Protein AF-A0A3S1T579-F1 (afdb_monomer)

Structure (mmCIF, N/CA/C/O backbone):
data_AF-A0A3S1T579-F1
#
_entry.id   AF-A0A3S1T579-F1
#
loop_
_atom_site.group_PDB
_atom_site.id
_atom_site.type_symbol
_atom_site.label_atom_id
_atom_site.label_alt_id
_atom_site.label_comp_id
_atom_site.label_asym_id
_atom_site.label_entity_id
_atom_site.label_seq_id
_atom_site.pdbx_PDB_ins_code
_atom_site.Cartn_x
_atom_site.Cartn_y
_atom_site.Cartn_z
_atom_site.occupancy
_atom_site.B_iso_or_equiv
_atom_site.auth_seq_id
_atom_site.auth_comp_id
_atom_site.auth_asym_id
_atom_site.auth_atom_id
_atom_site.pdbx_PDB_model_num
ATOM 1 N N . HIS A 1 1 ? 4.137 -6.555 -7.175 1.00 77.94 1 HIS A N 1
ATOM 2 C CA . HIS A 1 1 ? 2.854 -7.129 -6.709 1.00 77.94 1 HIS A CA 1
ATOM 3 C C . HIS A 1 1 ? 2.954 -8.637 -6.753 1.00 77.94 1 HIS A C 1
ATOM 5 O O . HIS A 1 1 ? 3.794 -9.124 -7.490 1.00 77.94 1 HIS A O 1
ATOM 11 N N . ASP A 1 2 ? 2.164 -9.352 -5.970 1.00 77.56 2 ASP A N 1
ATOM 12 C CA . ASP A 1 2 ? 2.024 -10.817 -5.997 1.00 77.56 2 ASP A CA 1
ATOM 13 C C . ASP A 1 2 ? 0.858 -11.291 -6.882 1.00 77.56 2 ASP A C 1
ATOM 15 O O . ASP A 1 2 ? 0.666 -12.488 -7.049 1.00 77.56 2 ASP A O 1
ATOM 19 N N . GLY A 1 3 ? 0.152 -10.358 -7.531 1.00 81.50 3 GLY A N 1
ATOM 20 C CA . GLY A 1 3 ? -0.864 -10.659 -8.544 1.00 81.50 3 GLY A CA 1
ATOM 21 C C . GLY A 1 3 ? -2.299 -10.490 -8.071 1.00 81.50 3 GLY A C 1
ATOM 22 O O . GLY A 1 3 ? -3.210 -10.858 -8.805 1.00 81.50 3 GLY A O 1
ATOM 23 N N . SER A 1 4 ? -2.504 -9.918 -6.887 1.00 78.50 4 SER A N 1
ATOM 24 C CA . SER A 1 4 ? -3.820 -9.798 -6.265 1.00 78.50 4 SER A CA 1
ATOM 25 C C . SER A 1 4 ? -4.261 -8.360 -5.974 1.00 78.50 4 SER A C 1
ATOM 27 O O . SER A 1 4 ? -5.245 -8.126 -5.277 1.00 78.50 4 SER A O 1
ATOM 29 N N . TYR A 1 5 ? -3.573 -7.359 -6.533 1.00 83.88 5 TYR A N 1
ATOM 30 C CA . TYR A 1 5 ? -3.932 -5.957 -6.319 1.00 83.88 5 TYR A CA 1
ATOM 31 C C . TYR A 1 5 ? -4.887 -5.476 -7.416 1.00 83.88 5 TYR A C 1
ATOM 33 O O . TYR A 1 5 ? -4.472 -4.865 -8.407 1.00 83.88 5 TYR A O 1
ATOM 41 N N . LEU A 1 6 ? -6.171 -5.792 -7.234 1.00 84.69 6 LEU A N 1
ATOM 42 C CA . LEU A 1 6 ? -7.247 -5.556 -8.201 1.00 84.69 6 LEU A CA 1
ATOM 43 C C . LEU A 1 6 ? -7.245 -4.117 -8.754 1.00 84.69 6 LEU A C 1
ATOM 45 O O . LEU A 1 6 ? -7.148 -3.137 -8.014 1.00 84.69 6 LEU A O 1
ATOM 49 N N . GLY A 1 7 ? -7.320 -3.992 -10.078 1.00 87.81 7 GLY A N 1
ATOM 50 C CA . GLY A 1 7 ? -7.273 -2.735 -10.827 1.00 87.81 7 GLY A CA 1
ATOM 51 C C . GLY A 1 7 ? -5.864 -2.204 -11.126 1.00 87.81 7 GLY A C 1
ATOM 52 O O . GLY A 1 7 ? -5.689 -1.498 -12.122 1.00 87.81 7 GLY A O 1
ATOM 53 N N . PHE A 1 8 ? -4.841 -2.553 -10.335 1.00 91.00 8 PHE A N 1
ATOM 54 C CA . PHE A 1 8 ? -3.474 -2.055 -10.551 1.00 91.00 8 PHE A CA 1
ATOM 55 C C . PHE A 1 8 ? -2.533 -3.146 -11.055 1.00 91.00 8 PHE A C 1
ATOM 57 O O . PHE A 1 8 ? -1.818 -2.919 -12.027 1.00 91.00 8 PHE A O 1
ATOM 64 N N . ALA A 1 9 ? -2.521 -4.319 -10.426 1.00 92.38 9 ALA A N 1
ATOM 65 C CA . ALA A 1 9 ? -1.674 -5.430 -10.837 1.00 92.38 9 ALA A CA 1
ATOM 66 C C . ALA A 1 9 ? -2.278 -6.773 -10.435 1.00 92.38 9 ALA A C 1
ATOM 68 O O . ALA A 1 9 ? -2.195 -7.209 -9.283 1.00 92.38 9 ALA A O 1
ATOM 69 N N . GLU 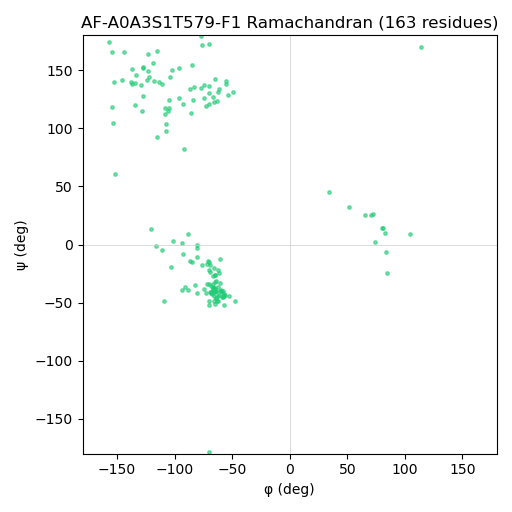A 1 10 ? -2.822 -7.438 -11.439 1.00 90.50 10 GLU A N 1
ATOM 70 C CA . GLU A 1 10 ? -3.493 -8.722 -11.334 1.00 90.50 10 GLU A CA 1
ATOM 71 C C . GLU A 1 10 ? -2.835 -9.729 -12.265 1.00 90.50 10 GLU A C 1
ATOM 73 O O . GLU A 1 10 ? -2.357 -9.363 -13.343 1.00 90.50 10 GLU A O 1
ATOM 78 N N . VAL A 1 11 ? -2.869 -10.996 -11.872 1.00 91.31 11 VAL A N 1
ATOM 79 C CA . VAL A 1 11 ? -2.555 -12.119 -12.755 1.00 91.31 11 VAL A CA 1
ATOM 80 C C . VAL A 1 11 ? -3.867 -12.799 -13.133 1.00 91.31 11 VAL A C 1
ATOM 82 O O . VAL A 1 11 ? -4.649 -13.155 -12.256 1.00 91.31 11 VAL A O 1
ATOM 85 N N . ASP A 1 12 ? -4.142 -12.929 -14.431 1.00 88.38 12 ASP A N 1
ATOM 86 C CA . ASP A 1 12 ? -5.313 -13.666 -14.915 1.00 88.38 12 ASP A CA 1
ATOM 87 C C . ASP A 1 12 ? -5.121 -15.194 -14.825 1.00 88.38 12 ASP A C 1
ATOM 89 O O . ASP A 1 12 ? -4.019 -15.691 -14.589 1.00 88.38 12 ASP A O 1
ATOM 93 N N . ASP A 1 13 ? -6.187 -15.958 -15.081 1.00 88.88 13 ASP A N 1
ATOM 94 C CA . ASP A 1 13 ? -6.176 -17.432 -15.028 1.00 88.88 13 ASP A CA 1
ATOM 95 C C . ASP A 1 13 ? -5.190 -18.090 -16.013 1.00 88.88 13 ASP A C 1
ATOM 97 O O . ASP A 1 13 ? -4.932 -19.292 -15.947 1.00 88.88 13 ASP A O 1
ATOM 101 N N . LYS A 1 14 ? -4.648 -17.319 -16.961 1.00 91.38 14 LYS A N 1
ATOM 102 C CA . LYS A 1 14 ? -3.662 -17.760 -17.952 1.00 91.38 14 LYS A CA 1
ATOM 103 C C . LYS A 1 14 ? -2.239 -17.326 -17.583 1.00 91.38 14 LYS A C 1
ATOM 105 O O . LYS A 1 14 ? -1.319 -17.576 -18.360 1.00 91.38 14 LYS A O 1
ATOM 110 N N . GLY A 1 15 ? -2.044 -16.691 -16.427 1.00 89.06 15 GLY A N 1
ATOM 111 C CA . GLY A 1 15 ? -0.750 -16.207 -15.955 1.00 89.06 15 GLY A CA 1
ATOM 112 C C . GLY A 1 15 ? -0.335 -14.846 -16.522 1.00 89.06 15 GLY A C 1
ATOM 113 O O . GLY A 1 15 ? 0.813 -14.440 -16.333 1.00 89.06 15 GLY A O 1
ATOM 114 N N . ASN A 1 16 ? -1.223 -14.126 -17.217 1.00 91.88 16 ASN A N 1
ATOM 115 C CA . ASN A 1 16 ? -0.895 -12.818 -17.778 1.00 91.88 16 ASN A CA 1
ATOM 116 C C . ASN A 1 16 ? -1.118 -11.709 -16.756 1.00 91.88 16 ASN A C 1
ATOM 118 O O . ASN A 1 16 ? -2.177 -11.602 -16.140 1.00 91.88 16 ASN A O 1
ATOM 122 N N . TRP A 1 17 ? -0.135 -10.819 -16.658 1.00 94.50 17 TRP A N 1
ATOM 123 C CA . TRP A 1 17 ? -0.240 -9.608 -15.858 1.00 94.50 17 TRP A CA 1
ATOM 124 C C . TRP A 1 17 ? -1.141 -8.565 -16.531 1.00 94.50 17 TRP A C 1
ATOM 126 O O . TRP A 1 17 ? -1.007 -8.301 -17.730 1.00 94.50 17 TRP A O 1
ATOM 136 N N . LYS A 1 18 ? -2.013 -7.911 -15.766 1.00 94.06 18 LYS A N 1
ATOM 137 C CA . LYS A 1 18 ? -2.872 -6.799 -16.215 1.00 94.06 18 LYS A CA 1
ATOM 138 C C . LYS A 1 18 ? -3.056 -5.754 -15.107 1.00 94.06 18 LYS A C 1
ATOM 140 O O . LYS A 1 18 ? -2.774 -6.035 -13.945 1.00 94.06 18 LYS A O 1
ATOM 145 N N . GLY A 1 19 ? -3.558 -4.575 -15.472 1.00 93.94 19 GLY A N 1
ATOM 146 C CA . GLY A 1 19 ? -3.872 -3.482 -14.547 1.00 93.94 19 GLY A CA 1
ATOM 147 C C . GLY A 1 19 ? -2.985 -2.252 -14.744 1.00 93.94 19 GLY A C 1
ATOM 148 O O . GLY A 1 19 ? -1.991 -2.297 -15.469 1.00 93.94 19 GLY A O 1
ATOM 149 N N . MET A 1 20 ? -3.352 -1.149 -14.089 1.00 94.38 20 MET A N 1
ATOM 150 C CA . MET A 1 20 ? -2.725 0.163 -14.291 1.00 94.38 20 MET A CA 1
ATOM 151 C C . MET A 1 20 ? -1.205 0.179 -14.043 1.00 94.38 20 MET A C 1
ATOM 153 O O . MET A 1 20 ? -0.467 0.765 -14.834 1.00 94.38 20 MET A O 1
ATOM 157 N N . ASP A 1 21 ? -0.721 -0.478 -12.984 1.00 95.25 21 ASP A N 1
ATOM 158 C CA . ASP A 1 21 ? 0.714 -0.546 -12.676 1.00 95.25 21 ASP A CA 1
ATOM 159 C C . ASP A 1 21 ? 1.458 -1.350 -13.755 1.00 95.25 21 ASP A C 1
ATOM 161 O O . ASP A 1 21 ? 2.556 -0.978 -14.170 1.00 95.25 21 ASP A O 1
ATOM 165 N N . ILE A 1 22 ? 0.845 -2.426 -14.259 1.00 96.12 22 ILE A N 1
ATOM 166 C CA . ILE A 1 22 ? 1.416 -3.258 -15.328 1.00 96.12 22 ILE A CA 1
ATOM 167 C C . ILE A 1 22 ? 1.460 -2.498 -16.655 1.00 96.12 22 ILE A C 1
ATOM 169 O O . ILE A 1 22 ? 2.456 -2.579 -17.378 1.00 96.12 22 ILE A O 1
ATOM 173 N N . ASP A 1 23 ? 0.421 -1.734 -16.974 1.00 96.25 23 ASP A N 1
ATOM 174 C CA . ASP A 1 23 ? 0.394 -0.916 -18.185 1.00 96.25 23 ASP A CA 1
ATOM 175 C C . ASP A 1 23 ? 1.424 0.216 -18.123 1.00 96.25 23 ASP A C 1
ATOM 177 O O . ASP A 1 23 ? 2.078 0.503 -19.129 1.00 96.25 23 ASP A O 1
ATOM 181 N N . LEU A 1 24 ? 1.676 0.782 -16.939 1.00 96.88 24 LEU A N 1
ATOM 182 C CA . LEU A 1 24 ? 2.768 1.734 -16.754 1.00 96.88 24 LEU A CA 1
ATOM 183 C C . LEU A 1 24 ? 4.144 1.063 -16.925 1.00 96.88 24 LEU A C 1
ATOM 185 O O . LEU A 1 24 ? 5.009 1.627 -17.597 1.00 96.88 24 LEU A O 1
ATOM 189 N N . CYS A 1 25 ? 4.344 -0.161 -16.420 1.00 96.50 25 CYS A N 1
ATOM 190 C CA . CYS A 1 25 ? 5.559 -0.944 -16.692 1.00 96.50 25 CYS A CA 1
ATOM 191 C C . CYS A 1 25 ? 5.774 -1.162 -18.200 1.00 96.50 25 CYS A C 1
ATOM 193 O O . CYS A 1 25 ? 6.886 -0.983 -18.703 1.00 96.50 25 CYS A O 1
ATOM 195 N N . ARG A 1 26 ? 4.715 -1.515 -18.942 1.00 97.31 26 ARG A N 1
ATOM 196 C CA . ARG A 1 26 ? 4.767 -1.690 -20.406 1.00 97.31 26 ARG A CA 1
ATOM 197 C C . ARG A 1 26 ? 5.081 -0.383 -21.128 1.00 97.31 26 ARG A C 1
ATOM 199 O O . ARG A 1 26 ? 5.856 -0.393 -22.086 1.00 97.31 26 ARG A O 1
ATOM 206 N N . ALA A 1 27 ? 4.513 0.732 -20.672 1.00 97.44 27 ALA A N 1
ATOM 207 C CA . ALA A 1 27 ? 4.789 2.054 -21.225 1.00 97.44 27 ALA A CA 1
ATOM 208 C C . ALA A 1 27 ? 6.268 2.433 -21.052 1.00 97.44 27 ALA A C 1
ATOM 210 O O . ALA A 1 27 ? 6.903 2.870 -22.012 1.00 97.44 27 ALA A O 1
ATOM 211 N N . VAL A 1 28 ? 6.846 2.185 -19.872 1.00 97.12 28 VAL A N 1
ATOM 212 C CA . VAL A 1 28 ? 8.277 2.415 -19.619 1.00 97.12 28 VAL A CA 1
ATOM 213 C C . VAL A 1 28 ? 9.150 1.503 -20.485 1.00 97.12 28 VAL A C 1
ATOM 215 O O . VAL A 1 28 ? 10.078 1.989 -21.130 1.00 97.12 28 VAL A O 1
ATOM 218 N N . ALA A 1 29 ? 8.833 0.208 -20.580 1.00 97.94 29 ALA A N 1
ATOM 219 C CA . ALA A 1 29 ? 9.566 -0.720 -21.444 1.00 97.94 29 ALA A CA 1
ATOM 220 C C . ALA A 1 29 ? 9.520 -0.292 -22.921 1.00 97.94 29 ALA A C 1
ATOM 222 O O . ALA A 1 29 ? 10.535 -0.332 -23.612 1.00 97.94 29 ALA A O 1
ATOM 223 N N . THR A 1 30 ? 8.372 0.196 -23.394 1.00 98.25 30 THR A N 1
ATOM 224 C CA . THR A 1 30 ? 8.237 0.744 -24.752 1.00 98.25 30 THR A CA 1
ATOM 225 C C . THR A 1 30 ? 9.108 1.986 -24.938 1.00 98.25 30 THR A C 1
ATOM 227 O O . THR A 1 30 ? 9.833 2.079 -25.924 1.00 98.25 30 THR A O 1
ATOM 230 N N . ALA A 1 31 ? 9.083 2.920 -23.984 1.00 97.88 31 ALA A N 1
ATOM 231 C CA . ALA A 1 31 ? 9.838 4.169 -24.069 1.00 97.88 31 ALA A CA 1
ATOM 232 C C . ALA A 1 31 ? 11.362 3.961 -24.022 1.00 97.88 31 ALA A C 1
ATOM 234 O O . ALA A 1 31 ? 12.095 4.666 -24.711 1.00 97.88 31 ALA A O 1
ATOM 235 N N . VAL A 1 32 ? 11.840 3.002 -23.222 1.00 97.44 32 VAL A N 1
ATOM 236 C CA . VAL A 1 32 ? 13.278 2.773 -22.991 1.00 97.44 32 VAL A CA 1
ATOM 237 C C . VAL A 1 32 ? 13.857 1.720 -23.940 1.00 97.44 32 VAL A C 1
ATOM 239 O O . VAL A 1 32 ? 14.977 1.873 -24.420 1.00 97.44 32 VAL A O 1
ATOM 242 N N . LEU A 1 33 ? 13.112 0.646 -24.222 1.00 97.12 33 LEU A N 1
ATOM 243 C CA . LEU A 1 33 ? 13.602 -0.530 -24.957 1.00 97.12 33 LEU A CA 1
A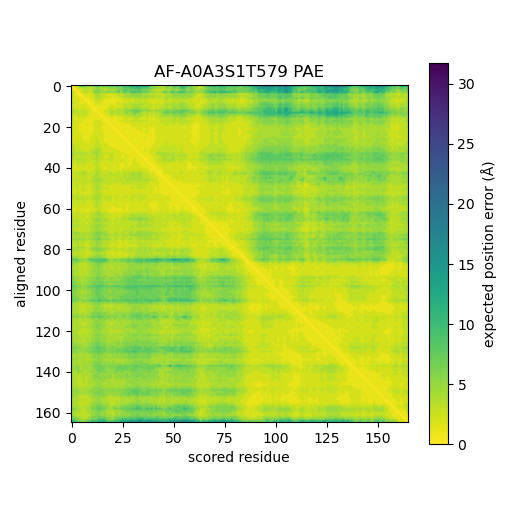TOM 244 C C . LEU A 1 33 ? 12.984 -0.687 -26.356 1.00 97.12 33 LEU A C 1
ATOM 246 O O . LEU A 1 33 ? 13.369 -1.609 -27.091 1.00 97.12 33 LEU A O 1
ATOM 250 N N . GLY A 1 34 ? 12.023 0.175 -26.708 1.00 98.06 34 GLY A N 1
ATOM 251 C CA . GLY A 1 34 ? 11.303 0.173 -27.984 1.00 98.06 34 GLY A CA 1
ATOM 252 C C . GLY A 1 34 ? 10.268 -0.944 -28.138 1.00 98.06 34 GLY A C 1
ATOM 253 O O . GLY A 1 34 ? 9.679 -1.069 -29.207 1.00 98.06 34 GLY A O 1
ATOM 254 N N . ASP A 1 35 ? 10.067 -1.778 -27.113 1.00 96.94 35 ASP A N 1
ATOM 255 C CA . ASP A 1 35 ? 9.217 -2.967 -27.194 1.00 96.94 35 ASP A CA 1
ATOM 256 C C . ASP A 1 35 ? 8.676 -3.362 -25.803 1.00 96.94 35 ASP A C 1
ATOM 258 O O . ASP A 1 35 ? 9.470 -3.708 -24.918 1.00 96.94 35 ASP A O 1
ATOM 262 N N . PRO A 1 36 ? 7.346 -3.353 -25.583 1.00 95.00 36 PRO A N 1
ATOM 263 C CA . PRO A 1 36 ? 6.754 -3.764 -24.311 1.00 95.00 36 PRO A CA 1
ATOM 264 C C . PRO A 1 36 ? 6.965 -5.252 -23.995 1.00 95.00 36 PRO A C 1
ATOM 266 O O . PRO A 1 36 ? 6.888 -5.627 -22.825 1.00 95.00 36 PRO A O 1
ATOM 269 N N . ALA A 1 37 ? 7.252 -6.104 -24.986 1.00 94.00 37 ALA A N 1
ATOM 270 C CA . ALA A 1 37 ? 7.507 -7.531 -24.775 1.00 94.00 37 ALA A CA 1
ATOM 271 C C . ALA A 1 37 ? 8.848 -7.807 -24.072 1.00 94.00 37 ALA A C 1
ATOM 273 O O . ALA A 1 37 ? 9.063 -8.908 -23.568 1.00 94.00 37 ALA A O 1
ATOM 274 N N . LYS A 1 38 ? 9.737 -6.809 -23.989 1.00 96.06 38 LYS A N 1
ATOM 275 C CA . LYS A 1 38 ? 10.997 -6.896 -23.231 1.00 96.06 38 LYS A CA 1
ATOM 276 C C . LYS A 1 38 ? 10.817 -6.664 -21.728 1.00 96.06 38 LYS A C 1
ATOM 278 O O . LYS A 1 38 ? 11.785 -6.758 -20.978 1.00 96.06 38 LYS A O 1
ATOM 283 N N . LEU A 1 39 ? 9.598 -6.361 -21.276 1.00 96.00 39 LEU A N 1
ATOM 284 C CA . LEU A 1 39 ? 9.271 -6.247 -19.860 1.00 96.00 39 LEU A CA 1
ATOM 285 C C . LEU A 1 39 ? 9.373 -7.611 -19.163 1.00 96.00 39 LEU A C 1
ATOM 287 O O . LEU A 1 39 ? 8.684 -8.561 -19.533 1.00 96.00 39 LEU A O 1
ATOM 291 N N . LYS A 1 40 ? 10.136 -7.670 -18.069 1.00 94.81 40 LYS A N 1
ATOM 292 C CA . LYS A 1 40 ? 10.090 -8.777 -17.109 1.00 94.81 40 LYS A CA 1
ATOM 293 C C . LYS A 1 40 ? 9.426 -8.306 -15.819 1.00 94.81 40 LYS A C 1
ATOM 295 O O . LYS A 1 40 ? 9.981 -7.487 -15.094 1.00 94.81 40 LYS A O 1
ATOM 300 N N . VAL A 1 41 ? 8.242 -8.836 -15.520 1.00 94.44 41 VAL A N 1
ATOM 301 C CA . VAL A 1 41 ? 7.551 -8.561 -14.252 1.00 94.44 41 VAL A CA 1
ATOM 302 C C . VAL A 1 41 ? 8.089 -9.503 -13.178 1.00 94.44 41 VAL A C 1
ATOM 304 O O . VAL A 1 41 ? 8.053 -10.721 -13.348 1.00 94.44 41 VAL A O 1
ATOM 307 N N . VAL A 1 42 ? 8.579 -8.942 -12.072 1.00 93.50 42 VAL A N 1
ATOM 308 C CA . VAL A 1 42 ? 9.066 -9.705 -10.915 1.00 93.50 42 VAL A CA 1
ATOM 309 C C . VAL A 1 42 ? 8.065 -9.556 -9.764 1.00 93.50 42 VAL A C 1
ATOM 311 O O . VAL A 1 42 ? 7.836 -8.434 -9.297 1.00 93.50 42 VAL A O 1
ATOM 314 N N . PRO A 1 43 ? 7.437 -10.651 -9.296 1.00 89.75 43 PRO A N 1
ATOM 315 C CA . PRO A 1 43 ? 6.557 -10.597 -8.140 1.00 89.75 43 PRO A CA 1
ATOM 316 C C . PRO A 1 43 ? 7.369 -10.351 -6.868 1.00 89.75 43 PRO A C 1
ATOM 318 O O . PRO A 1 43 ? 8.264 -11.122 -6.539 1.00 89.75 43 PRO A O 1
ATOM 321 N N . ILE A 1 44 ? 7.066 -9.262 -6.159 1.00 89.12 44 ILE A N 1
ATOM 322 C CA . ILE A 1 44 ? 7.778 -8.853 -4.941 1.00 89.12 44 ILE A CA 1
ATOM 323 C C . ILE A 1 44 ? 6.768 -8.393 -3.889 1.00 89.12 44 ILE A C 1
ATOM 325 O O . ILE A 1 44 ? 5.793 -7.684 -4.201 1.00 89.12 44 ILE A O 1
ATOM 329 N N . SER A 1 45 ? 7.027 -8.810 -2.648 1.00 85.88 45 SER A N 1
ATOM 330 C CA . SER A 1 45 ? 6.241 -8.483 -1.461 1.00 85.88 45 SER A CA 1
ATOM 331 C C . SER A 1 45 ? 6.382 -7.008 -1.063 1.00 85.88 45 SER A C 1
ATOM 333 O O . SER A 1 45 ? 7.169 -6.253 -1.644 1.00 85.88 45 SER A O 1
ATOM 335 N N . TRP A 1 46 ? 5.597 -6.548 -0.087 1.00 84.56 46 TRP A N 1
ATOM 336 C CA . TRP A 1 46 ? 5.750 -5.180 0.406 1.00 84.56 46 TRP A CA 1
ATOM 337 C C . TRP A 1 46 ? 7.106 -5.007 1.093 1.00 84.56 46 TRP A C 1
ATOM 339 O O . TRP A 1 46 ? 7.836 -4.082 0.738 1.00 84.56 46 TRP A O 1
ATOM 349 N N . ALA A 1 47 ? 7.491 -5.900 1.998 1.00 84.88 47 ALA A N 1
ATOM 350 C CA . ALA A 1 47 ? 8.752 -5.774 2.726 1.00 84.88 47 ALA A CA 1
ATOM 351 C C . ALA A 1 47 ? 9.991 -5.816 1.808 1.00 84.88 47 ALA A C 1
ATOM 353 O O . ALA A 1 47 ? 10.947 -5.077 2.032 1.00 84.88 47 ALA A O 1
ATOM 354 N N . GLN A 1 48 ? 9.957 -6.632 0.748 1.00 89.62 48 GLN A N 1
ATOM 355 C CA . GLN A 1 48 ? 11.127 -6.885 -0.105 1.00 89.62 48 GLN A CA 1
ATOM 356 C C . GLN A 1 48 ? 11.355 -5.855 -1.213 1.00 89.62 48 GLN A C 1
ATOM 358 O O . GLN A 1 48 ? 12.447 -5.792 -1.769 1.00 89.62 48 GLN A O 1
ATOM 363 N N . ARG A 1 49 ? 10.366 -5.010 -1.531 1.00 92.44 49 ARG A N 1
ATOM 364 C CA . ARG A 1 49 ? 10.463 -4.114 -2.694 1.00 92.44 49 ARG A CA 1
ATOM 365 C C . ARG A 1 49 ? 11.675 -3.179 -2.630 1.00 92.44 49 ARG A C 1
ATOM 367 O O . ARG A 1 49 ? 12.387 -3.065 -3.617 1.00 92.44 49 ARG A O 1
ATOM 374 N N . TRP A 1 50 ? 11.951 -2.564 -1.478 1.00 93.62 50 TRP A N 1
ATOM 375 C CA . TRP A 1 50 ? 13.077 -1.631 -1.353 1.00 93.62 50 TRP A CA 1
ATOM 376 C C . TRP A 1 50 ? 14.439 -2.326 -1.407 1.00 93.62 50 TRP A C 1
ATOM 378 O O . TRP A 1 50 ? 15.242 -1.904 -2.239 1.00 93.62 50 TRP A O 1
ATOM 388 N N . PRO A 1 51 ? 14.685 -3.410 -0.641 1.00 94.62 51 PRO A N 1
ATOM 389 C CA . PRO A 1 51 ? 15.903 -4.198 -0.804 1.00 94.62 51 PRO A CA 1
ATOM 390 C C . PRO A 1 51 ? 16.150 -4.654 -2.246 1.00 94.62 51 PRO A C 1
ATOM 392 O O . PRO A 1 51 ? 17.261 -4.487 -2.732 1.00 94.62 51 PRO A O 1
ATOM 395 N N . SER A 1 52 ? 15.126 -5.148 -2.954 1.00 95.69 52 SER A N 1
ATOM 396 C CA . SER A 1 52 ? 15.269 -5.612 -4.344 1.00 95.69 52 SER A CA 1
ATOM 397 C C . SER A 1 52 ? 15.630 -4.503 -5.335 1.00 95.69 52 SER A C 1
ATOM 399 O O . SER A 1 52 ? 16.317 -4.757 -6.319 1.00 95.69 52 SER A O 1
ATOM 401 N N . LEU A 1 53 ? 15.171 -3.269 -5.104 1.00 96.50 53 LEU A N 1
ATOM 402 C CA . LEU A 1 53 ? 15.587 -2.128 -5.925 1.00 96.50 53 LEU A CA 1
ATOM 403 C C . LEU A 1 53 ? 17.020 -1.698 -5.595 1.00 96.50 53 LEU A C 1
ATOM 405 O O . LEU A 1 53 ? 17.787 -1.366 -6.489 1.00 96.50 53 LEU A O 1
ATOM 409 N N . GLN A 1 54 ? 17.400 -1.733 -4.318 1.00 95.94 54 GLN A N 1
ATOM 410 C CA . GLN A 1 54 ? 18.750 -1.369 -3.881 1.00 95.94 54 GLN A CA 1
ATOM 411 C C . GLN A 1 54 ? 19.811 -2.393 -4.315 1.00 95.94 54 GLN A C 1
ATOM 413 O O . GLN A 1 54 ? 20.939 -2.004 -4.608 1.00 95.94 54 GLN A O 1
ATOM 418 N N . SER A 1 55 ? 19.467 -3.685 -4.367 1.00 96.44 55 SER A N 1
ATOM 419 C CA . SER A 1 55 ? 20.353 -4.753 -4.851 1.00 96.44 55 SER A CA 1
ATOM 420 C C . SER A 1 55 ? 20.487 -4.786 -6.376 1.00 96.44 55 SER A C 1
ATOM 422 O O . SER A 1 55 ? 21.431 -5.391 -6.883 1.00 96.44 55 SER A O 1
ATOM 424 N N . GLY A 1 56 ? 19.564 -4.147 -7.103 1.00 96.12 56 GLY A N 1
ATOM 425 C CA . GLY A 1 56 ? 19.473 -4.229 -8.560 1.00 96.12 56 GLY A CA 1
ATOM 426 C C . GLY A 1 56 ? 18.770 -5.491 -9.071 1.00 96.12 56 GLY A C 1
ATOM 427 O O . GLY A 1 56 ? 18.842 -5.779 -10.263 1.00 96.12 56 GLY A O 1
ATOM 428 N N . ASP A 1 57 ? 18.071 -6.239 -8.209 1.00 96.19 57 ASP A N 1
ATOM 429 C CA . ASP A 1 57 ? 17.224 -7.362 -8.644 1.00 96.19 57 ASP A CA 1
ATOM 430 C C . ASP A 1 57 ? 16.044 -6.884 -9.510 1.00 96.19 57 ASP A C 1
ATOM 432 O O . ASP A 1 57 ? 15.515 -7.639 -10.333 1.00 96.19 57 ASP A O 1
ATOM 436 N N . VAL A 1 58 ? 15.625 -5.626 -9.322 1.00 97.06 58 VAL A N 1
ATOM 437 C CA . VAL A 1 58 ? 14.690 -4.907 -10.193 1.00 97.06 58 VAL A CA 1
ATOM 438 C C . VAL A 1 58 ? 15.197 -3.508 -10.509 1.00 97.06 58 VAL A C 1
ATOM 440 O O . VAL A 1 58 ? 15.761 -2.836 -9.651 1.00 97.06 58 VAL A O 1
ATOM 443 N N . ASP A 1 59 ? 14.913 -3.040 -11.724 1.00 96.62 59 ASP A N 1
ATOM 444 C CA . ASP A 1 59 ? 15.330 -1.708 -12.172 1.00 96.62 59 ASP A CA 1
ATOM 445 C C . ASP A 1 59 ? 14.382 -0.598 -11.689 1.00 96.62 59 ASP A C 1
ATOM 447 O O . ASP A 1 59 ? 14.796 0.532 -11.436 1.00 96.62 59 ASP A O 1
ATOM 451 N N . ILE A 1 60 ? 13.078 -0.894 -11.604 1.00 95.69 60 ILE A N 1
ATOM 452 C CA . ILE A 1 60 ? 12.018 0.078 -11.303 1.00 95.69 60 ILE A CA 1
ATOM 453 C C . ILE A 1 60 ? 10.915 -0.598 -10.482 1.00 95.69 60 ILE A C 1
ATOM 455 O O . ILE A 1 60 ? 10.513 -1.728 -10.761 1.00 95.69 60 ILE A O 1
ATOM 459 N N . ILE A 1 61 ? 10.364 0.128 -9.504 1.00 95.81 61 ILE A N 1
ATOM 460 C CA . ILE A 1 61 ? 9.166 -0.282 -8.761 1.00 95.81 61 ILE A CA 1
ATOM 461 C C . ILE A 1 61 ? 7.963 0.543 -9.212 1.00 95.81 61 ILE A C 1
ATOM 463 O O . ILE A 1 61 ? 7.863 1.731 -8.913 1.00 95.81 61 ILE A O 1
ATOM 467 N N . ILE A 1 62 ? 6.984 -0.124 -9.821 1.00 95.06 62 ILE A N 1
ATOM 468 C CA . ILE A 1 62 ? 5.626 0.398 -10.004 1.00 95.06 62 ILE A CA 1
ATOM 469 C C . ILE A 1 62 ? 4.691 -0.512 -9.200 1.00 95.06 62 ILE A C 1
ATOM 471 O O . ILE A 1 62 ? 4.318 -1.599 -9.639 1.00 95.06 62 ILE A O 1
ATOM 475 N N . LYS A 1 63 ? 4.437 -0.121 -7.942 1.00 91.88 63 LYS A N 1
ATOM 476 C CA . LYS A 1 63 ? 3.708 -0.945 -6.960 1.00 91.88 63 LYS A CA 1
ATOM 477 C C . LYS A 1 63 ? 2.968 -0.099 -5.916 1.00 91.88 63 LYS A C 1
ATOM 479 O O . LYS A 1 63 ? 3.343 -0.154 -4.745 1.00 91.88 63 LYS A O 1
ATOM 484 N N . ALA A 1 64 ? 2.018 0.747 -6.326 1.00 88.38 64 ALA A N 1
ATOM 485 C CA . ALA A 1 64 ? 1.217 1.641 -5.461 1.00 88.38 64 ALA A CA 1
ATOM 486 C C . ALA A 1 64 ? 1.970 2.203 -4.226 1.00 88.38 64 ALA A C 1
ATOM 488 O O . ALA A 1 64 ? 1.505 2.150 -3.086 1.00 88.38 64 ALA A O 1
ATOM 489 N N . SER A 1 65 ? 3.205 2.669 -4.430 1.00 89.81 65 SER A N 1
ATOM 490 C CA . SER A 1 65 ? 4.132 2.967 -3.339 1.00 89.81 65 SER A CA 1
ATOM 491 C C . SER A 1 65 ? 4.254 4.469 -3.127 1.00 89.81 65 SER A C 1
ATOM 493 O O . SER A 1 65 ? 4.723 5.183 -4.005 1.00 89.81 65 SER A O 1
ATOM 495 N N . GLY A 1 66 ? 3.858 4.949 -1.946 1.00 89.69 66 GLY A N 1
ATOM 496 C CA . GLY A 1 66 ? 3.926 6.379 -1.627 1.00 89.69 66 GLY A CA 1
ATOM 497 C C . GLY A 1 66 ? 5.358 6.930 -1.631 1.00 89.69 66 GLY A C 1
ATOM 498 O O . GLY A 1 66 ? 6.236 6.366 -0.975 1.00 89.69 66 GLY A O 1
ATOM 499 N N . GLY A 1 67 ? 5.581 8.052 -2.312 1.00 91.88 67 GLY A N 1
ATOM 500 C CA . GLY A 1 67 ? 6.797 8.847 -2.145 1.00 91.88 67 GLY A CA 1
ATOM 501 C C . GLY A 1 67 ? 6.753 9.576 -0.804 1.00 91.88 67 GLY A C 1
ATOM 502 O O . GLY A 1 67 ? 5.831 10.349 -0.550 1.00 91.88 67 GLY A O 1
ATOM 503 N N . THR A 1 68 ? 7.711 9.298 0.078 1.00 91.19 68 THR A N 1
ATOM 504 C CA . THR A 1 68 ? 7.854 9.987 1.370 1.00 91.19 68 THR A CA 1
ATOM 505 C C . THR A 1 68 ? 9.270 10.516 1.503 1.00 91.19 68 THR A C 1
ATOM 507 O O . THR A 1 68 ? 10.197 9.911 0.969 1.00 91.19 68 THR A O 1
ATOM 510 N N . LEU A 1 69 ? 9.444 11.600 2.267 1.00 93.94 69 LEU A N 1
ATOM 511 C CA . LEU A 1 69 ? 10.768 12.178 2.501 1.00 93.94 69 LEU A CA 1
ATOM 512 C C . LEU A 1 69 ? 11.736 11.144 3.086 1.00 93.94 69 LEU A C 1
ATOM 514 O O . LEU A 1 69 ? 12.837 11.010 2.586 1.00 93.94 69 LEU A O 1
ATOM 518 N N . SER A 1 70 ? 11.298 10.341 4.060 1.00 92.56 70 SER A N 1
ATOM 519 C CA . SER A 1 70 ? 12.132 9.279 4.639 1.00 92.56 70 SER A CA 1
ATOM 520 C C . SER A 1 70 ? 12.588 8.239 3.611 1.00 92.56 70 SER A C 1
ATOM 522 O O . SER A 1 70 ? 13.736 7.811 3.634 1.00 92.56 70 SER A O 1
ATOM 524 N N . ARG A 1 71 ? 11.733 7.849 2.656 1.00 94.12 71 ARG A N 1
ATOM 525 C CA . ARG A 1 71 ? 12.125 6.914 1.588 1.00 94.12 71 ARG A CA 1
ATOM 526 C C . ARG A 1 71 ? 13.134 7.544 0.626 1.00 94.12 71 ARG A C 1
ATOM 528 O O . ARG A 1 71 ? 14.020 6.843 0.156 1.00 94.12 71 ARG A O 1
ATOM 535 N N . ASP A 1 72 ? 13.000 8.836 0.351 1.00 94.88 72 ASP A N 1
ATOM 536 C CA . ASP A 1 72 ? 13.922 9.583 -0.508 1.00 94.88 72 ASP A CA 1
ATOM 537 C C . ASP A 1 72 ? 15.291 9.764 0.172 1.00 94.88 72 ASP A C 1
ATOM 539 O O . ASP A 1 72 ? 16.327 9.357 -0.347 1.00 94.88 72 ASP A O 1
ATOM 543 N N . THR A 1 73 ? 15.298 10.265 1.409 1.00 95.00 73 THR A N 1
ATOM 544 C CA . THR A 1 73 ? 16.529 10.678 2.095 1.00 95.00 73 THR A CA 1
ATOM 545 C C . THR A 1 73 ? 17.219 9.569 2.878 1.00 95.00 73 THR A C 1
ATOM 547 O O . THR A 1 73 ? 18.443 9.528 2.910 1.00 95.00 73 THR A O 1
ATOM 550 N N . GLU A 1 74 ? 16.472 8.692 3.552 1.00 94.88 74 GLU A N 1
ATOM 551 C CA . GLU A 1 74 ? 17.059 7.672 4.438 1.00 94.88 74 GLU A CA 1
ATOM 552 C C . GLU A 1 74 ? 17.342 6.370 3.688 1.00 94.88 74 GLU A C 1
ATOM 554 O O . GLU A 1 74 ? 18.349 5.717 3.947 1.00 94.88 74 GLU A O 1
ATOM 559 N N . LEU A 1 75 ? 16.470 5.996 2.743 1.00 93.44 75 LEU A N 1
ATOM 560 C CA . LEU A 1 75 ? 16.661 4.800 1.912 1.00 93.44 75 LEU A CA 1
ATOM 561 C C . LEU A 1 75 ? 17.391 5.096 0.591 1.00 93.44 75 LEU A C 1
ATOM 563 O O . LEU A 1 75 ? 17.732 4.156 -0.129 1.00 93.44 75 LEU A O 1
ATOM 567 N N . GLY A 1 76 ? 17.623 6.374 0.268 1.00 93.50 76 GLY A N 1
ATOM 568 C CA . GLY A 1 76 ? 18.299 6.799 -0.961 1.00 93.50 76 GLY A CA 1
ATOM 569 C C . GLY A 1 76 ? 17.519 6.472 -2.237 1.00 93.50 76 GLY A C 1
ATOM 570 O O . GLY A 1 76 ? 18.124 6.270 -3.289 1.00 93.50 76 GLY A O 1
ATOM 571 N N . LEU A 1 77 ? 16.192 6.350 -2.151 1.00 95.69 77 LEU A N 1
ATOM 572 C CA . LEU A 1 77 ? 15.340 6.036 -3.298 1.00 95.69 77 LEU A CA 1
ATOM 573 C C . LEU A 1 77 ? 14.988 7.310 -4.063 1.00 95.69 77 LEU A C 1
ATOM 575 O O . LEU A 1 77 ? 14.928 8.386 -3.489 1.00 95.69 77 LEU A O 1
ATOM 579 N N . GLN A 1 78 ? 14.689 7.192 -5.352 1.00 95.31 78 GLN A N 1
ATOM 580 C CA . GLN A 1 78 ? 14.165 8.301 -6.150 1.00 95.31 78 GLN A CA 1
ATOM 581 C C . GLN A 1 78 ? 12.770 7.953 -6.661 1.00 95.31 78 GLN A C 1
ATOM 583 O O . GLN A 1 78 ? 12.500 6.812 -7.040 1.00 95.31 78 GLN A O 1
ATOM 588 N N . PHE A 1 79 ? 11.876 8.939 -6.661 1.00 94.88 79 PHE A N 1
ATOM 589 C CA . PHE A 1 79 ? 10.489 8.775 -7.089 1.00 94.88 79 PHE A CA 1
ATOM 590 C C . PHE A 1 79 ? 10.222 9.582 -8.359 1.00 94.88 79 PHE A C 1
ATOM 592 O O . PHE A 1 79 ? 10.676 10.716 -8.502 1.00 94.88 79 PHE A O 1
ATOM 599 N N . SER A 1 80 ? 9.454 9.001 -9.281 1.00 93.31 80 SER A N 1
ATOM 600 C CA . SER A 1 80 ? 8.907 9.733 -10.423 1.00 93.31 80 SER A CA 1
ATOM 601 C C . SER A 1 80 ? 7.823 10.719 -9.979 1.00 93.31 80 SER A C 1
ATOM 603 O O . SER A 1 80 ? 7.433 10.777 -8.811 1.00 93.31 80 SER A O 1
ATOM 605 N N . MET A 1 81 ? 7.234 11.429 -10.945 1.00 92.50 81 MET A N 1
ATOM 606 C CA . MET A 1 81 ? 5.928 12.048 -10.720 1.00 92.50 81 MET A CA 1
ATOM 607 C C . MET A 1 81 ? 4.907 10.990 -10.283 1.00 92.50 81 MET A C 1
ATOM 609 O O . MET A 1 81 ? 4.897 9.869 -10.801 1.00 92.50 81 MET A O 1
ATOM 613 N N . SER A 1 82 ? 4.044 11.360 -9.338 1.00 92.00 82 SER A N 1
ATOM 614 C CA . SER A 1 82 ? 2.963 10.499 -8.863 1.00 92.00 82 SER A CA 1
ATOM 615 C C . SER A 1 82 ? 1.978 10.203 -9.993 1.00 92.00 82 SER A C 1
ATOM 617 O O . SER A 1 82 ? 1.391 11.125 -10.555 1.00 92.00 82 SER A O 1
ATOM 619 N N . TYR A 1 83 ? 1.747 8.922 -10.286 1.00 91.62 83 TYR A N 1
ATOM 620 C CA . TYR A 1 83 ? 0.713 8.491 -11.238 1.00 91.62 83 TYR A CA 1
ATOM 621 C C . TYR A 1 83 ? -0.666 8.322 -10.583 1.00 91.62 83 TYR A C 1
ATOM 623 O O . TYR A 1 83 ? -1.674 8.212 -11.273 1.00 91.62 83 TYR A O 1
ATOM 631 N N . TYR A 1 84 ? -0.723 8.294 -9.248 1.00 89.62 84 TYR A N 1
ATOM 632 C CA . TYR A 1 84 ? -1.963 8.157 -8.496 1.00 89.62 84 TYR A CA 1
ATOM 633 C C . TYR A 1 84 ? -1.847 8.813 -7.116 1.00 89.62 84 TYR A C 1
ATOM 635 O O . TYR A 1 84 ? -0.829 8.676 -6.434 1.00 89.62 84 TYR A O 1
ATOM 643 N N . LEU A 1 85 ? -2.908 9.499 -6.685 1.00 88.19 85 LEU A N 1
ATOM 644 C CA . LEU A 1 85 ? -3.023 10.071 -5.343 1.00 88.19 85 LEU A CA 1
ATOM 645 C C . LEU A 1 85 ? -4.031 9.266 -4.525 1.00 88.19 85 LEU A C 1
ATOM 647 O O . LEU A 1 85 ? -5.241 9.468 -4.614 1.00 88.19 85 LEU A O 1
ATOM 651 N N . GLY A 1 86 ? -3.507 8.344 -3.721 1.00 82.88 86 GLY A N 1
ATOM 652 C CA . GLY A 1 86 ? -4.287 7.535 -2.794 1.00 82.88 86 GLY A CA 1
ATOM 653 C C . GLY A 1 86 ? -4.300 8.117 -1.391 1.00 82.88 86 GLY A C 1
ATOM 654 O O . GLY A 1 86 ? -3.359 8.780 -0.958 1.00 82.88 86 GLY A O 1
ATOM 655 N N . THR A 1 87 ? -5.372 7.834 -0.657 1.00 86.94 87 THR A N 1
ATOM 656 C CA . THR A 1 87 ? -5.452 8.128 0.776 1.00 86.94 87 THR A CA 1
ATOM 657 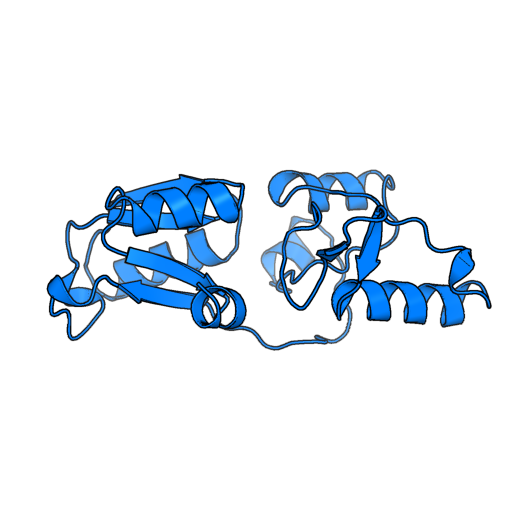C C . THR A 1 87 ? -5.730 6.849 1.543 1.00 86.94 87 THR A C 1
ATOM 659 O O . THR A 1 87 ? -6.478 5.984 1.079 1.00 86.94 87 THR A O 1
ATOM 662 N N . THR A 1 88 ? -5.138 6.747 2.728 1.00 92.31 88 THR A N 1
ATOM 663 C CA . THR A 1 88 ? -5.491 5.709 3.693 1.00 92.31 88 THR A CA 1
ATOM 664 C C . THR A 1 88 ? -6.874 6.003 4.244 1.00 92.31 88 THR A C 1
ATOM 666 O O . THR A 1 88 ? -7.187 7.133 4.634 1.00 92.31 88 THR A O 1
ATOM 669 N N . LYS A 1 89 ? -7.713 4.980 4.230 1.00 94.19 89 LYS A N 1
ATOM 670 C CA . LYS A 1 89 ? -9.081 4.979 4.727 1.00 94.19 89 LYS A CA 1
ATOM 671 C C . LYS A 1 89 ? -9.213 3.882 5.776 1.00 94.19 89 LYS A C 1
ATOM 673 O O . LYS A 1 89 ? -8.354 3.010 5.881 1.00 94.19 89 LYS A O 1
ATOM 678 N N . VAL A 1 90 ? -10.282 3.961 6.558 1.00 96.06 90 VAL A N 1
ATOM 679 C CA . VAL A 1 90 ? -10.645 2.946 7.546 1.00 96.06 90 VAL A CA 1
ATOM 680 C C . VAL A 1 90 ? -12.093 2.554 7.291 1.00 96.06 90 VAL A C 1
ATOM 682 O O . VAL A 1 90 ? -12.954 3.429 7.200 1.00 96.06 90 VAL A O 1
ATOM 685 N N . MET A 1 91 ? -12.335 1.257 7.159 1.00 95.81 91 MET A N 1
ATOM 686 C CA . MET A 1 91 ? -13.657 0.640 7.120 1.00 95.81 91 MET A CA 1
ATOM 687 C C . MET A 1 91 ? -13.956 0.010 8.485 1.00 95.81 91 MET A C 1
ATOM 689 O O . MET A 1 91 ? -13.037 -0.391 9.199 1.00 95.81 91 MET A O 1
ATOM 693 N N . ALA A 1 92 ? -15.233 -0.043 8.854 1.00 97.06 92 ALA A N 1
ATOM 694 C CA . ALA A 1 92 ? -15.711 -0.626 10.100 1.00 97.06 92 ALA A CA 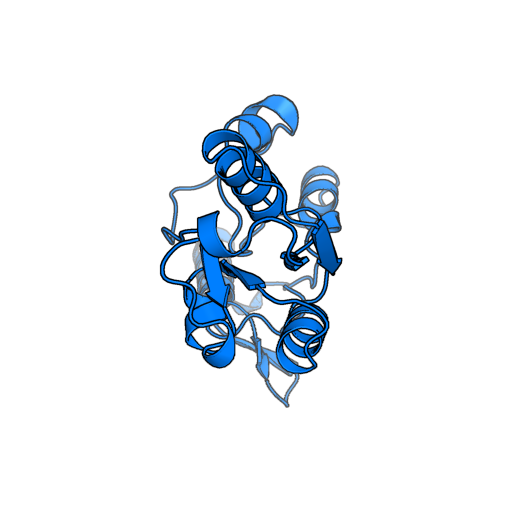1
ATOM 695 C C . ALA A 1 92 ? -16.965 -1.458 9.844 1.00 97.06 92 ALA A C 1
ATOM 697 O O . ALA A 1 92 ? -17.753 -1.137 8.950 1.00 97.06 92 ALA A O 1
ATOM 698 N N . HIS A 1 93 ? -17.164 -2.487 10.666 1.00 96.31 93 HIS A N 1
ATOM 699 C CA . HIS A 1 93 ? -18.404 -3.260 10.669 1.00 96.31 93 HIS A CA 1
ATOM 700 C C . HIS A 1 93 ? -19.598 -2.365 11.025 1.00 96.31 93 HIS A C 1
ATOM 702 O O . HIS A 1 93 ? -19.533 -1.559 11.959 1.00 96.31 93 HIS A O 1
ATOM 708 N N . LYS A 1 94 ? -20.697 -2.473 10.271 1.00 95.88 94 LYS A N 1
ATOM 709 C CA . LYS A 1 94 ? -21.847 -1.556 10.390 1.00 95.88 94 LYS A CA 1
ATOM 710 C C . LYS A 1 94 ? -22.527 -1.672 11.756 1.00 95.88 94 LYS A C 1
ATOM 712 O O . LYS A 1 94 ? -22.965 -0.673 12.322 1.00 95.88 94 LYS A O 1
ATOM 717 N N . GLU A 1 95 ? -22.600 -2.884 12.285 1.00 96.25 95 GLU A N 1
ATOM 718 C CA . GLU A 1 95 ? -23.180 -3.248 13.576 1.00 96.25 95 GLU A CA 1
ATOM 719 C C . GLU A 1 95 ? -22.477 -2.598 14.774 1.00 96.25 95 GLU A C 1
ATOM 721 O O . GLU A 1 95 ? -23.109 -2.412 15.815 1.00 96.25 95 GLU A O 1
ATOM 726 N N . LEU A 1 96 ? -21.218 -2.168 14.620 1.00 96.81 96 LEU A N 1
ATOM 727 C CA . LEU A 1 96 ? -20.500 -1.414 15.651 1.00 96.81 96 LEU A CA 1
ATOM 728 C C . LEU A 1 96 ? -21.049 0.012 15.823 1.00 96.81 96 LEU A C 1
ATOM 730 O O . LEU A 1 96 ? -20.759 0.660 16.824 1.00 96.81 96 LEU A O 1
ATOM 734 N N . ASN A 1 97 ? -21.859 0.506 14.873 1.00 96.50 97 ASN A N 1
ATOM 735 C CA . ASN A 1 97 ? -22.531 1.811 14.924 1.00 96.50 97 ASN A CA 1
ATOM 736 C C . ASN A 1 97 ? -21.593 2.999 15.225 1.00 96.50 97 ASN A C 1
ATOM 738 O O . ASN A 1 97 ? -21.995 3.991 15.842 1.00 96.50 97 ASN A O 1
ATOM 742 N N . LEU A 1 98 ? -20.342 2.910 14.767 1.00 97.00 98 LEU A N 1
ATOM 743 C CA . LEU A 1 98 ? -19.333 3.948 14.954 1.00 97.00 98 LEU A CA 1
ATOM 744 C C . LEU A 1 98 ? -19.668 5.178 14.105 1.00 97.00 98 LEU A C 1
ATOM 746 O O . LEU A 1 98 ? -20.016 5.064 12.928 1.00 97.00 98 LEU A O 1
ATOM 750 N N . LYS A 1 99 ? -19.525 6.372 14.679 1.00 94.44 99 LYS A N 1
ATOM 751 C CA . LYS A 1 99 ? -19.697 7.653 13.969 1.00 94.44 99 LYS A CA 1
ATOM 752 C C . LYS A 1 99 ? -18.358 8.301 13.640 1.00 94.44 99 LYS A C 1
ATOM 754 O O . LYS A 1 99 ? -18.281 9.183 12.786 1.00 94.44 99 LYS A O 1
ATOM 759 N N . SER A 1 100 ? -17.306 7.884 14.331 1.00 94.69 100 SER A N 1
ATOM 760 C CA . SER A 1 100 ? -15.944 8.352 14.147 1.00 94.69 100 SER A CA 1
ATOM 761 C C . SER A 1 100 ? -14.940 7.291 14.589 1.00 94.69 100 SER A C 1
ATOM 763 O O . SER A 1 100 ? -15.270 6.373 15.335 1.00 94.69 100 SER A O 1
ATOM 765 N N . LEU A 1 101 ? -13.674 7.462 14.200 1.00 94.00 101 LEU A N 1
ATOM 766 C CA . LEU A 1 101 ? -12.603 6.572 14.651 1.00 94.00 101 LEU A CA 1
ATOM 767 C C . LEU A 1 101 ? -12.417 6.596 16.181 1.00 94.00 101 LEU A C 1
ATOM 769 O O . LEU A 1 101 ? -11.951 5.616 16.748 1.00 94.00 101 LEU A O 1
ATOM 773 N N . LYS A 1 102 ? -12.807 7.688 16.861 1.00 96.19 102 LYS A N 1
ATOM 774 C CA . LYS A 1 102 ? -12.738 7.786 18.330 1.00 96.19 102 LYS A CA 1
ATOM 775 C C . LYS A 1 102 ? -13.646 6.785 19.035 1.00 96.19 102 LYS A C 1
ATOM 777 O O . LYS A 1 102 ? -13.290 6.323 20.113 1.00 96.19 102 LYS A O 1
ATOM 782 N N . ASP A 1 103 ? -14.773 6.443 18.419 1.00 97.25 103 ASP A N 1
ATOM 783 C CA . ASP A 1 103 ? -15.745 5.513 18.997 1.00 97.25 103 ASP A CA 1
ATOM 784 C C . ASP A 1 103 ? -15.196 4.077 19.049 1.00 97.25 103 ASP A C 1
ATOM 786 O O . ASP A 1 103 ? -15.699 3.255 19.803 1.00 97.25 103 ASP A O 1
ATOM 790 N N . ALA A 1 104 ? -14.136 3.783 18.286 1.00 96.94 104 ALA A N 1
ATOM 791 C CA . ALA A 1 104 ? -13.471 2.484 18.258 1.00 96.94 104 ALA A CA 1
ATOM 792 C C . ALA A 1 104 ? -12.353 2.331 19.304 1.00 96.94 104 ALA A C 1
ATOM 794 O O . ALA A 1 104 ? -11.576 1.383 19.223 1.00 96.94 104 ALA A O 1
ATOM 795 N N . ALA A 1 105 ? -12.197 3.273 20.241 1.00 97.38 105 ALA A N 1
ATOM 796 C CA . ALA A 1 105 ? -11.116 3.230 21.224 1.00 97.38 105 ALA A CA 1
ATOM 797 C C . ALA A 1 105 ? -11.080 1.887 21.982 1.00 97.38 105 ALA A C 1
ATOM 799 O O . ALA A 1 105 ? -12.085 1.442 22.529 1.00 97.38 105 ALA A O 1
ATOM 800 N N . GLY A 1 106 ? -9.904 1.261 22.028 1.00 96.12 106 GLY A N 1
ATOM 801 C CA . GLY A 1 106 ? -9.689 -0.065 22.615 1.00 96.12 106 GLY A CA 1
ATOM 802 C C . GLY A 1 106 ? -10.002 -1.239 21.680 1.00 96.12 106 GLY A C 1
ATOM 803 O O . GLY A 1 106 ? -9.711 -2.374 22.044 1.00 96.12 106 GLY A O 1
ATOM 804 N N . GLY A 1 107 ? -10.559 -0.980 20.495 1.00 97.44 107 GLY A N 1
ATOM 805 C CA . GLY A 1 107 ? -10.829 -1.987 19.474 1.00 97.44 107 GLY A CA 1
ATOM 806 C C . GLY A 1 107 ? -9.589 -2.418 18.693 1.00 97.44 107 GLY A C 1
ATOM 807 O O . GLY A 1 107 ? -8.475 -1.919 18.884 1.00 97.44 107 GLY A O 1
ATOM 808 N N . THR A 1 108 ? -9.804 -3.346 17.772 1.00 98.31 108 THR A N 1
ATOM 809 C CA . THR A 1 108 ? -8.781 -3.968 16.927 1.00 98.31 108 THR A CA 1
ATOM 810 C C . THR A 1 108 ? -8.807 -3.410 15.506 1.00 98.31 108 THR A C 1
ATOM 812 O O . THR A 1 108 ? -9.868 -3.109 14.956 1.00 98.31 108 THR A O 1
ATOM 815 N N . ILE A 1 109 ? -7.638 -3.267 14.879 1.00 98.38 109 ILE A N 1
ATOM 816 C CA . ILE A 1 109 ? -7.533 -2.766 13.504 1.00 98.38 109 ILE A CA 1
ATOM 817 C C . ILE A 1 109 ? -6.580 -3.606 12.659 1.00 98.38 109 ILE A C 1
ATOM 819 O O . ILE A 1 109 ? -5.392 -3.720 12.950 1.00 98.38 109 ILE A O 1
ATOM 823 N N . CYS A 1 110 ? -7.109 -4.173 11.581 1.00 98.19 110 CYS A N 1
ATOM 824 C CA . CYS A 1 110 ? -6.341 -4.871 10.561 1.00 98.19 110 CYS A CA 1
ATOM 825 C C . CYS A 1 110 ? -5.599 -3.842 9.693 1.00 98.19 110 CYS A C 1
ATOM 827 O O . CYS A 1 110 ? -6.221 -2.920 9.154 1.00 98.19 110 CYS A O 1
ATOM 829 N N . ILE A 1 111 ? -4.276 -3.982 9.563 1.00 96.31 111 ILE A N 1
ATOM 830 C CA . ILE A 1 111 ? -3.418 -3.082 8.777 1.00 96.31 111 ILE A CA 1
ATOM 831 C C . ILE A 1 111 ? -2.387 -3.901 7.978 1.00 96.31 111 ILE A C 1
ATOM 833 O O . ILE A 1 111 ? -1.802 -4.837 8.530 1.00 96.31 111 ILE A O 1
ATOM 837 N N . PRO A 1 112 ? -2.094 -3.545 6.712 1.00 91.19 112 PRO A N 1
ATOM 838 C CA . PRO A 1 112 ? -1.014 -4.179 5.965 1.00 91.19 112 PRO A CA 1
ATOM 839 C C . PRO A 1 112 ? 0.358 -3.862 6.581 1.00 91.19 112 PRO A C 1
ATOM 841 O O . PRO A 1 112 ? 0.744 -2.692 6.703 1.00 91.19 112 PRO A O 1
ATOM 844 N N . ALA A 1 113 ? 1.105 -4.905 6.940 1.00 90.56 113 ALA A N 1
ATOM 845 C CA . ALA A 1 113 ? 2.397 -4.797 7.620 1.00 90.56 113 ALA A CA 1
ATOM 846 C C . ALA A 1 113 ? 3.479 -4.119 6.753 1.00 90.56 113 ALA A C 1
ATOM 848 O O . ALA A 1 113 ? 3.559 -4.351 5.543 1.00 90.56 113 ALA A O 1
ATOM 849 N N . GLY A 1 114 ? 4.348 -3.301 7.361 1.00 85.06 114 GLY A N 1
ATOM 850 C CA . GLY A 1 114 ? 5.501 -2.712 6.658 1.00 85.06 114 GLY A CA 1
ATOM 851 C C . GLY A 1 114 ? 5.113 -1.644 5.626 1.00 85.06 114 GLY A C 1
ATOM 852 O O . GLY A 1 114 ? 5.820 -1.400 4.636 1.00 85.06 114 GLY A O 1
ATOM 853 N N . THR A 1 115 ? 3.962 -1.007 5.831 1.00 88.69 115 THR A N 1
ATOM 854 C CA . THR A 1 115 ? 3.419 0.013 4.935 1.00 88.69 115 THR A CA 1
ATOM 855 C C . THR A 1 115 ? 3.350 1.382 5.605 1.00 88.69 115 THR A C 1
ATOM 857 O O . THR A 1 115 ? 3.473 1.534 6.816 1.00 88.69 115 THR A O 1
ATOM 860 N N . SER A 1 116 ? 3.138 2.423 4.799 1.00 90.50 116 SER A N 1
ATOM 861 C CA . SER A 1 116 ? 2.887 3.770 5.328 1.00 90.50 116 SER A CA 1
ATOM 862 C C . SER A 1 116 ? 1.581 3.848 6.125 1.00 90.50 116 SER A C 1
ATOM 864 O O . SER A 1 116 ? 1.467 4.696 7.003 1.00 90.50 116 SER A O 1
ATOM 866 N N . GLN A 1 117 ? 0.613 2.973 5.835 1.00 92.62 117 GLN A N 1
ATOM 867 C CA . GLN A 1 117 ? -0.687 2.917 6.501 1.00 92.62 117 GLN A CA 1
ATOM 868 C C . GLN A 1 117 ? -0.519 2.651 8.000 1.00 92.62 117 GLN A C 1
ATOM 870 O O . GLN A 1 117 ? -1.177 3.301 8.804 1.00 92.62 117 GLN A O 1
ATOM 875 N N . GLU A 1 118 ? 0.408 1.769 8.374 1.00 92.81 118 GLU A N 1
ATOM 876 C CA . GLU A 1 118 ? 0.739 1.454 9.768 1.00 92.81 118 GLU A CA 1
ATOM 877 C C . GLU A 1 118 ? 1.154 2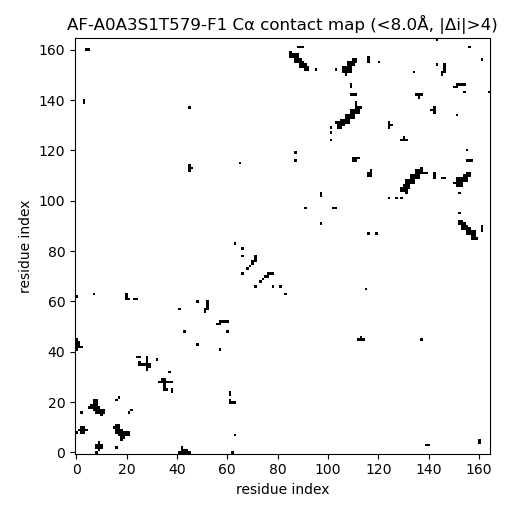.704 10.552 1.00 92.81 118 GLU A C 1
ATOM 879 O O . GLU A 1 118 ? 0.542 3.045 11.567 1.00 92.81 118 GLU A O 1
ATOM 884 N N . GLN A 1 119 ? 2.118 3.461 10.023 1.00 92.38 119 GLN A N 1
ATOM 885 C CA . GLN A 1 119 ? 2.570 4.709 10.643 1.00 92.38 119 GLN A CA 1
ATOM 886 C C . GLN A 1 119 ? 1.481 5.789 10.642 1.00 92.38 119 GLN A C 1
ATOM 888 O O . GLN A 1 119 ? 1.337 6.527 11.615 1.00 92.38 119 GLN A O 1
ATOM 893 N N . GLN A 1 120 ? 0.698 5.887 9.566 1.00 94.06 120 GLN A N 1
ATOM 894 C CA . GLN A 1 120 ? -0.377 6.873 9.446 1.00 94.06 120 GLN A CA 1
ATOM 895 C C 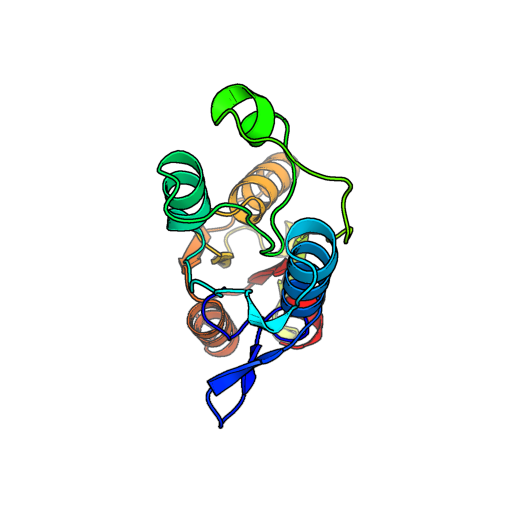. GLN A 1 120 ? -1.503 6.619 10.448 1.00 94.06 120 GLN A C 1
ATOM 897 O O . GLN A 1 120 ? -1.965 7.564 11.088 1.00 94.06 120 GLN A O 1
ATOM 902 N N . VAL A 1 121 ? -1.925 5.363 10.612 1.00 95.94 121 VAL A N 1
ATOM 903 C CA . VAL A 1 121 ? -2.930 4.976 11.607 1.00 95.94 121 VAL A CA 1
ATOM 904 C C . VAL A 1 121 ? -2.402 5.262 13.007 1.00 95.94 121 VAL A C 1
ATOM 906 O O . VAL A 1 121 ? -3.094 5.937 13.764 1.00 95.94 121 VAL A O 1
ATOM 909 N N . ALA A 1 122 ? -1.174 4.842 13.330 1.00 95.31 122 ALA A N 1
ATOM 910 C CA . ALA A 1 122 ? -0.569 5.084 14.640 1.00 95.31 122 ALA A CA 1
ATOM 911 C C . ALA A 1 122 ? -0.471 6.583 14.980 1.00 95.31 122 ALA A C 1
ATOM 913 O O . ALA A 1 122 ? -0.844 7.009 16.073 1.00 95.31 122 ALA A O 1
ATOM 914 N N . ALA A 1 123 ? -0.023 7.411 14.032 1.00 95.56 123 ALA A N 1
ATOM 915 C CA . ALA A 1 123 ? 0.054 8.857 14.226 1.00 95.56 123 ALA A CA 1
ATOM 916 C C . ALA A 1 123 ? -1.337 9.491 14.395 1.00 95.56 123 ALA A C 1
ATOM 918 O O . ALA A 1 123 ? -1.524 10.400 15.211 1.00 95.56 123 ALA A O 1
ATOM 919 N N . TYR A 1 124 ? -2.328 9.022 13.633 1.00 95.88 124 TYR A N 1
ATOM 920 C CA . TYR A 1 124 ? -3.676 9.574 13.679 1.00 95.88 124 TYR A CA 1
ATOM 921 C C . TYR A 1 124 ? -4.420 9.190 14.964 1.00 95.88 124 TYR A C 1
ATOM 923 O O . TYR A 1 124 ? -5.045 10.055 15.575 1.00 95.88 124 TYR A O 1
ATOM 931 N N . THR A 1 125 ? -4.312 7.945 15.433 1.00 96.62 125 THR A N 1
ATOM 932 C CA . THR A 1 125 ? -4.914 7.513 16.707 1.00 96.62 125 THR A CA 1
ATOM 933 C C . THR A 1 125 ? -4.271 8.215 17.900 1.00 96.62 125 THR A C 1
ATOM 935 O O . THR A 1 125 ? -4.995 8.712 18.766 1.00 96.62 125 THR A O 1
ATOM 938 N N . ALA A 1 126 ? -2.944 8.388 17.892 1.00 96.88 126 ALA A N 1
ATOM 939 C CA . ALA A 1 126 ? -2.234 9.180 18.896 1.00 96.88 126 ALA A CA 1
ATOM 940 C C . ALA A 1 126 ? -2.739 10.632 18.941 1.00 96.88 126 ALA A C 1
ATOM 942 O O . ALA A 1 126 ? -3.042 11.151 20.015 1.00 96.88 126 ALA A O 1
ATOM 943 N N . LYS A 1 127 ? -2.927 11.274 17.777 1.00 97.12 127 LYS A N 1
ATOM 944 C CA . LYS A 1 127 ? -3.516 12.623 17.683 1.00 97.12 127 LYS A CA 1
ATOM 945 C C . LYS A 1 127 ? -4.944 12.685 18.237 1.00 97.12 127 LYS A C 1
ATOM 947 O O . LYS A 1 127 ? -5.352 13.719 18.763 1.00 97.12 127 LYS A O 1
ATOM 952 N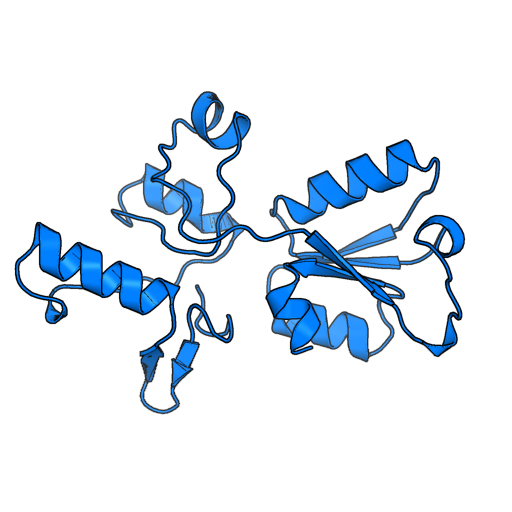 N . LEU A 1 128 ? -5.720 11.613 18.096 1.00 96.81 128 LEU A N 1
ATOM 953 C CA . LEU A 1 128 ? -7.083 11.527 18.622 1.00 96.81 128 LEU A CA 1
ATOM 954 C C . LEU A 1 128 ? -7.142 11.184 20.118 1.00 96.81 128 LEU A C 1
ATOM 956 O O . LEU A 1 128 ? -8.223 11.307 20.696 1.00 96.81 128 LEU A O 1
ATOM 960 N N . GLY A 1 129 ? -6.021 10.788 20.732 1.00 97.38 129 GLY A N 1
ATOM 961 C CA . GLY A 1 129 ? -5.957 10.351 22.127 1.00 97.38 129 GLY A CA 1
ATOM 962 C C . GLY A 1 129 ? -6.583 8.975 22.364 1.00 97.38 129 GLY A C 1
ATOM 963 O O . GLY A 1 129 ? -7.064 8.714 23.463 1.00 97.38 129 GLY A O 1
ATOM 964 N N . ILE A 1 130 ? -6.618 8.115 21.342 1.00 97.56 130 ILE A N 1
ATOM 965 C CA . ILE A 1 130 ? -7.191 6.765 21.424 1.00 97.56 130 ILE A CA 1
ATOM 966 C C . ILE A 1 130 ? -6.127 5.710 21.134 1.00 97.56 130 ILE A C 1
ATOM 968 O O . ILE A 1 130 ? -5.155 5.968 20.425 1.00 97.56 130 ILE A O 1
ATOM 972 N N . LYS A 1 131 ? -6.349 4.497 21.638 1.00 96.12 131 LYS A N 1
ATOM 973 C CA . LYS A 1 131 ? -5.544 3.320 21.310 1.00 96.12 131 LYS A CA 1
ATOM 974 C C . LYS A 1 131 ? -6.381 2.353 20.477 1.00 96.12 131 LYS A C 1
ATOM 976 O O . LYS A 1 131 ? -7.554 2.163 20.780 1.00 96.12 131 LYS A O 1
ATOM 981 N N . LEU A 1 132 ? -5.774 1.766 19.452 1.00 97.75 132 LEU A N 1
ATOM 982 C CA . LEU A 1 132 ? -6.295 0.616 18.716 1.00 97.75 132 LEU A CA 1
ATOM 983 C C . LEU A 1 132 ? -5.228 -0.475 18.764 1.00 97.75 132 LEU A C 1
ATOM 985 O O . LEU A 1 132 ? -4.041 -0.154 18.668 1.00 97.75 132 LEU A O 1
ATOM 989 N N . GLU A 1 133 ? -5.632 -1.730 18.906 1.00 97.69 133 GLU A N 1
ATOM 990 C CA . GLU A 1 133 ? -4.716 -2.870 18.868 1.00 97.69 133 GLU A CA 1
ATOM 991 C C . GLU A 1 133 ? -4.498 -3.304 17.407 1.00 97.69 133 GLU A C 1
ATOM 993 O O . GLU A 1 133 ? -5.449 -3.745 16.750 1.00 97.69 133 GLU A O 1
ATOM 998 N N . PRO A 1 134 ? -3.282 -3.150 16.848 1.00 97.12 134 PRO A N 1
ATOM 999 C CA . PRO A 1 134 ? -3.035 -3.475 15.452 1.00 97.12 134 PRO A CA 1
ATOM 1000 C C . PRO A 1 134 ? -2.920 -4.988 15.239 1.00 97.12 134 PRO A C 1
ATOM 1002 O O . PRO A 1 134 ? -2.183 -5.683 15.938 1.00 97.12 134 PRO A O 1
ATOM 1005 N N . VAL A 1 135 ? -3.589 -5.484 14.202 1.00 97.69 135 VAL A N 1
ATOM 1006 C CA . VAL A 1 135 ? -3.395 -6.823 13.639 1.00 97.69 135 VAL A CA 1
ATOM 1007 C C . VAL A 1 135 ? -2.685 -6.650 12.301 1.00 97.69 135 VAL A C 1
ATOM 1009 O O . VAL A 1 135 ? -3.281 -6.223 11.312 1.00 97.69 135 VAL A O 1
ATOM 1012 N N . LEU A 1 136 ? -1.384 -6.936 12.290 1.00 95.50 136 LEU A N 1
ATOM 1013 C CA . LEU A 1 136 ? -0.523 -6.742 11.125 1.00 95.50 136 LEU A CA 1
ATOM 1014 C C . LEU A 1 136 ? -0.447 -8.028 10.299 1.00 95.50 136 LEU A C 1
ATOM 1016 O O . LEU A 1 136 ? -0.028 -9.068 10.809 1.00 95.50 136 LEU A O 1
ATOM 1020 N N . ILE A 1 137 ? -0.843 -7.958 9.029 1.00 92.19 137 ILE A N 1
ATOM 1021 C CA . ILE A 1 137 ? -0.766 -9.073 8.070 1.00 92.19 137 ILE A CA 1
ATOM 1022 C C . ILE A 1 137 ? -0.195 -8.534 6.755 1.00 92.19 137 ILE A C 1
ATOM 1024 O O . ILE A 1 137 ? -0.510 -7.416 6.357 1.00 92.19 137 ILE A O 1
ATOM 1028 N N . GLU A 1 138 ? 0.697 -9.279 6.100 1.00 84.81 138 GLU A N 1
ATOM 1029 C CA . GLU A 1 138 ? 1.358 -8.811 4.870 1.00 84.81 138 GLU A CA 1
ATOM 1030 C C . GLU A 1 138 ? 0.484 -8.986 3.620 1.00 84.81 138 GLU A C 1
ATOM 1032 O O . GLU A 1 138 ? 0.449 -8.091 2.772 1.00 84.81 138 GLU A O 1
ATOM 1037 N N . LYS A 1 139 ? -0.214 -10.124 3.503 1.00 83.31 139 LYS A N 1
ATOM 1038 C CA . LYS A 1 139 ? -1.056 -10.429 2.341 1.00 83.31 139 LYS A CA 1
ATOM 1039 C C . LYS A 1 139 ? -2.427 -9.784 2.459 1.00 83.31 139 LYS A C 1
ATOM 1041 O O . LYS A 1 139 ? -3.068 -9.863 3.506 1.00 83.31 139 LYS A O 1
ATOM 1046 N N . THR A 1 140 ? -2.882 -9.185 1.363 1.00 85.06 140 THR A N 1
ATOM 1047 C CA . THR A 1 140 ? -4.151 -8.449 1.320 1.00 85.06 140 THR A CA 1
ATOM 1048 C C . THR A 1 140 ? -5.336 -9.378 1.564 1.00 85.06 140 THR A C 1
ATOM 1050 O O . THR A 1 140 ? -6.210 -9.042 2.353 1.00 85.06 140 THR A O 1
ATOM 1053 N N . GLU A 1 141 ? -5.321 -10.580 0.989 1.00 86.31 141 GLU A N 1
ATOM 1054 C CA . GLU A 1 141 ? -6.433 -11.535 1.081 1.00 86.31 141 GLU A CA 1
ATOM 1055 C C . GLU A 1 141 ? -6.561 -12.081 2.505 1.00 86.31 141 GLU A C 1
ATOM 1057 O O . GLU A 1 141 ? -7.658 -12.215 3.037 1.00 86.31 141 GLU A O 1
ATOM 1062 N N . GLU A 1 142 ? -5.431 -12.373 3.154 1.00 90.06 142 GLU A N 1
ATOM 1063 C CA . GLU A 1 142 ? -5.405 -12.824 4.549 1.00 90.06 142 GLU A CA 1
ATOM 1064 C C . GLU A 1 142 ? -5.877 -11.711 5.500 1.00 90.06 142 GLU A C 1
ATOM 1066 O O . GLU A 1 142 ? -6.571 -11.977 6.484 1.00 90.06 142 GLU A O 1
ATOM 1071 N N . LEU A 1 143 ? -5.529 -10.456 5.197 1.00 91.81 143 LEU A N 1
ATOM 1072 C CA . LEU A 1 143 ? -5.966 -9.284 5.950 1.00 91.81 143 LEU A CA 1
ATOM 1073 C C . LEU A 1 143 ? -7.476 -9.031 5.791 1.00 91.81 143 LEU A C 1
ATOM 1075 O O . LEU A 1 143 ? -8.161 -8.768 6.781 1.00 91.81 143 LEU A O 1
ATOM 1079 N N . GLU A 1 144 ? -8.005 -9.170 4.575 1.00 92.31 144 GLU A N 1
ATOM 1080 C CA . GLU A 1 144 ? -9.441 -9.098 4.277 1.00 92.31 144 GLU A CA 1
ATOM 1081 C C . GLU A 1 144 ? -10.211 -10.212 4.982 1.00 92.31 144 GLU A C 1
ATOM 1083 O O . GLU A 1 144 ? -11.187 -9.945 5.684 1.00 92.31 144 GLU A O 1
ATOM 1088 N N . GLN A 1 145 ? -9.739 -11.457 4.887 1.00 94.19 145 GLN A N 1
ATOM 1089 C CA . GLN A 1 145 ? -10.335 -12.590 5.596 1.00 94.19 145 GLN A CA 1
ATOM 1090 C C . GLN A 1 145 ? -10.341 -12.375 7.111 1.00 94.19 145 GLN A C 1
ATOM 1092 O O . GLN A 1 145 ? -11.334 -12.685 7.772 1.00 94.19 145 GLN A O 1
ATOM 1097 N N . ALA A 1 146 ? -9.267 -11.823 7.683 1.00 96.56 146 ALA A N 1
ATOM 1098 C CA . ALA A 1 146 ? -9.220 -11.488 9.103 1.00 96.56 146 ALA A CA 1
ATOM 1099 C C . ALA A 1 146 ? -10.295 -10.454 9.479 1.00 96.56 146 ALA A C 1
ATOM 1101 O O . ALA A 1 146 ? -10.997 -10.635 10.474 1.00 96.56 146 ALA A O 1
ATOM 1102 N N . TYR A 1 147 ? -10.486 -9.413 8.672 1.00 97.38 147 TYR A N 1
ATOM 1103 C CA . TYR A 1 147 ? -11.542 -8.432 8.908 1.00 97.38 147 TYR A CA 1
ATOM 1104 C C . TYR A 1 147 ? -12.951 -9.039 8.784 1.00 97.38 147 TYR A C 1
ATOM 1106 O O . TYR A 1 147 ? -13.748 -8.930 9.718 1.00 97.38 147 TYR A O 1
ATOM 1114 N N . PHE A 1 148 ? -13.248 -9.741 7.685 1.00 96.19 148 PHE A N 1
ATOM 1115 C CA . PHE A 1 148 ? -14.579 -10.309 7.426 1.00 96.19 148 PHE A CA 1
ATOM 1116 C C . PHE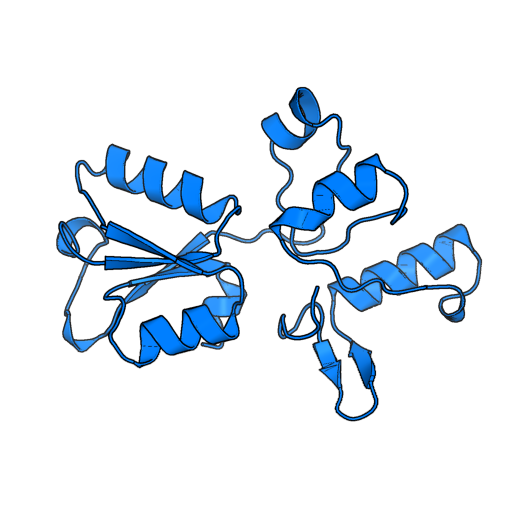 A 1 148 ? -14.958 -11.471 8.350 1.00 96.19 148 PHE A C 1
ATOM 1118 O O . PHE A 1 148 ? -16.140 -11.712 8.575 1.00 96.19 148 PHE A O 1
ATOM 1125 N N . SER A 1 149 ? -13.976 -12.169 8.924 1.00 96.81 149 SER A N 1
ATOM 1126 C CA . SER A 1 149 ? -14.213 -13.187 9.960 1.00 96.81 149 SER A CA 1
ATOM 1127 C C . SER A 1 149 ? -14.412 -12.605 11.365 1.00 96.81 149 SER A C 1
ATOM 1129 O O . SER A 1 149 ? -14.628 -13.365 12.309 1.00 96.81 149 SER A O 1
ATOM 1131 N N . GLY A 1 150 ? -14.342 -11.279 11.527 1.00 96.69 150 GLY A N 1
ATOM 1132 C CA . GLY A 1 150 ? -14.526 -10.604 12.813 1.00 96.69 150 GLY A CA 1
ATOM 1133 C C . GLY A 1 150 ? -13.292 -10.621 13.718 1.00 96.69 150 GLY A C 1
ATOM 1134 O O . GLY A 1 150 ? -13.400 -10.311 14.900 1.00 96.69 150 GLY A O 1
ATOM 1135 N N . ARG A 1 151 ? -12.104 -10.960 13.195 1.00 97.50 151 ARG A N 1
ATOM 1136 C CA . ARG A 1 151 ? -10.843 -10.859 13.956 1.00 97.50 151 ARG A CA 1
ATOM 1137 C C . ARG A 1 151 ? -10.425 -9.403 14.199 1.00 97.50 151 ARG A C 1
ATOM 1139 O O . ARG A 1 151 ? -9.635 -9.150 15.105 1.00 97.50 151 ARG A O 1
ATOM 1146 N N . CYS A 1 152 ? -10.927 -8.480 13.380 1.00 98.25 152 CYS A N 1
ATOM 1147 C CA . CYS A 1 152 ? -10.691 -7.047 13.489 1.00 98.25 152 CYS A CA 1
ATOM 1148 C C . CYS A 1 152 ? -12.013 -6.273 13.462 1.00 98.25 152 CYS A C 1
ATOM 1150 O O . CYS A 1 152 ? -12.856 -6.531 12.604 1.00 98.25 152 CYS A O 1
ATOM 1152 N N . ASP A 1 153 ? -12.145 -5.271 14.329 1.00 97.94 153 ASP A N 1
ATOM 1153 C CA . ASP A 1 153 ? -13.278 -4.333 14.325 1.00 97.94 153 ASP A CA 1
ATOM 1154 C C . ASP A 1 153 ? -13.203 -3.365 13.134 1.00 97.94 153 ASP A C 1
ATOM 1156 O O . ASP A 1 153 ? -14.217 -2.948 12.564 1.00 97.94 153 ASP A O 1
ATOM 1160 N N . LEU A 1 154 ? -11.971 -3.006 12.763 1.00 98.00 154 LEU A N 1
ATOM 1161 C CA . LEU A 1 154 ? -11.641 -2.031 11.735 1.00 98.00 154 LEU A CA 1
ATOM 1162 C C . LEU A 1 154 ? -10.669 -2.608 10.702 1.00 98.00 154 LEU A C 1
ATOM 1164 O O . LEU A 1 154 ? -9.813 -3.433 11.024 1.00 98.00 154 LEU A O 1
ATOM 1168 N N . TYR A 1 155 ? -10.724 -2.082 9.482 1.00 97.44 155 TYR A N 1
ATOM 1169 C CA . TYR A 1 155 ? -9.774 -2.387 8.415 1.00 97.44 155 TYR A CA 1
ATOM 1170 C C . TYR A 1 155 ? -9.217 -1.097 7.811 1.00 97.44 155 TYR A C 1
ATOM 1172 O O . TYR A 1 155 ? -9.953 -0.310 7.213 1.00 97.44 155 TYR A O 1
ATOM 1180 N N . ALA A 1 156 ? -7.912 -0.861 7.982 1.00 96.56 156 ALA A N 1
ATOM 1181 C CA . ALA A 1 156 ? -7.210 0.244 7.342 1.00 96.56 156 ALA A CA 1
ATOM 1182 C C . ALA A 1 156 ? -6.519 -0.203 6.055 1.00 96.56 156 ALA A C 1
ATOM 1184 O O . ALA A 1 156 ? -5.674 -1.099 6.062 1.00 96.56 156 ALA A O 1
ATOM 1185 N N . GLN A 1 157 ? -6.811 0.496 4.963 1.00 92.94 157 GLN A N 1
ATOM 1186 C CA . GLN A 1 157 ? -6.157 0.271 3.680 1.00 92.94 157 GLN A CA 1
ATOM 1187 C C . GLN A 1 157 ? -6.246 1.518 2.794 1.00 92.94 157 GLN A C 1
ATOM 1189 O O . GLN A 1 157 ? -6.887 2.516 3.131 1.00 92.94 157 GLN A O 1
ATOM 1194 N N . TRP A 1 158 ? -5.586 1.480 1.644 1.00 89.56 158 TRP A N 1
ATOM 1195 C CA . TRP A 1 158 ? -5.847 2.406 0.551 1.00 89.56 158 TRP A CA 1
ATOM 1196 C C . TRP A 1 158 ? -7.316 2.396 0.111 1.00 89.56 158 TRP A C 1
ATOM 1198 O O . TRP A 1 158 ? -7.934 1.342 -0.019 1.00 89.56 158 TRP A O 1
ATOM 1208 N N . GLY A 1 159 ? -7.851 3.592 -0.154 1.00 87.88 159 GLY A N 1
ATOM 1209 C CA . GLY A 1 159 ? -9.250 3.797 -0.541 1.00 87.88 159 GLY A CA 1
ATOM 1210 C C . GLY A 1 159 ? -9.767 2.864 -1.645 1.00 87.88 159 GLY A C 1
ATOM 1211 O O . GLY A 1 159 ? -10.822 2.274 -1.436 1.00 87.88 159 GLY A O 1
ATOM 1212 N N . PRO A 1 160 ? -9.055 2.680 -2.777 1.00 86.81 160 PRO A N 1
ATOM 1213 C CA . PRO A 1 160 ? -9.486 1.757 -3.830 1.00 86.81 160 PRO A CA 1
ATOM 1214 C C . PRO A 1 160 ? -9.665 0.315 -3.366 1.00 86.81 160 PRO A C 1
ATOM 1216 O O . PRO A 1 160 ? -10.638 -0.314 -3.754 1.00 86.81 160 PRO A O 1
ATOM 1219 N N . THR A 1 161 ? -8.770 -0.189 -2.514 1.00 87.38 161 THR A N 1
ATOM 1220 C CA . THR A 1 161 ? -8.879 -1.552 -1.983 1.00 87.38 161 THR A CA 1
ATOM 1221 C C . THR A 1 161 ? -10.090 -1.681 -1.063 1.00 87.38 161 THR A C 1
ATOM 1223 O O . THR A 1 161 ? -10.842 -2.632 -1.189 1.00 87.38 161 THR A O 1
ATOM 1226 N N . LEU A 1 162 ? -10.350 -0.696 -0.191 1.00 89.94 162 LEU A N 1
ATOM 1227 C CA . LEU A 1 162 ? -11.557 -0.731 0.649 1.00 89.94 162 LEU A CA 1
ATOM 1228 C C . LEU A 1 162 ? -12.854 -0.585 -0.152 1.00 89.94 162 LEU A C 1
ATOM 1230 O O . LEU A 1 162 ? -13.896 -1.028 0.304 1.00 89.94 162 LEU A O 1
ATOM 1234 N N . ALA A 1 163 ? -12.817 0.072 -1.313 1.00 86.81 163 ALA A N 1
ATOM 1235 C CA . ALA A 1 163 ? -14.007 0.290 -2.133 1.00 86.81 163 ALA A CA 1
ATOM 1236 C C . ALA A 1 163 ? -14.512 -0.986 -2.829 1.00 86.81 163 ALA A C 1
ATOM 1238 O O . ALA A 1 163 ? -15.644 -0.997 -3.307 1.00 86.81 163 ALA A O 1
ATOM 1239 N N . ILE A 1 164 ? -13.670 -2.017 -2.914 1.00 84.19 164 ILE A N 1
ATOM 1240 C CA . ILE A 1 164 ? -13.975 -3.302 -3.557 1.00 84.19 164 ILE A CA 1
ATOM 1241 C C . ILE A 1 164 ? -13.956 -4.481 -2.576 1.00 84.19 164 ILE A C 1
ATOM 1243 O O . ILE A 1 164 ? -14.172 -5.608 -3.015 1.00 84.19 164 ILE A O 1
ATOM 1247 N N . ALA A 1 165 ? -13.654 -4.212 -1.302 1.00 76.44 165 ALA A N 1
ATOM 1248 C CA . ALA A 1 165 ? -13.667 -5.194 -0.225 1.00 76.44 165 ALA A CA 1
ATOM 1249 C C . ALA A 1 165 ? -15.105 -5.608 0.110 1.00 76.44 165 ALA A C 1
ATOM 1251 O O . ALA A 1 165 ? -15.984 -4.716 0.181 1.00 76.44 165 ALA A O 1
#

Mean predicted aligned error: 3.93 Å

Foldseek 3Di:
DQAPPPQQWHQDPVRDIDHVLLVVQLVVCCVPVVGSVPDDDDDDFLVCPLVCCVVVVDVDDSDPADDDPCCCPVSVDDDDPDPDDWDKDKDFDVVLVDPDPQSQAAFEEEDEPPGVQVVVVVVVCVVVVGDHHYDYDRDPVVSVCCVVVPVGRMYIDIPVSVVVD

Sequence (165 aa):
HDGSYLGFAEVDDKGNWKGMDIDLCRAVATAVLGDPAKLKVVPISWAQRWPSLQSGDVDIIIKASGGTLSRDTELGLQFSMSYYLGTTKVMAHKELNLKSLKDAAGGTICIPAGTSQEQQVAAYTAKLGIKLEPVLIEKTEELEQAYFSGRCDLYAQWGPTLAIA

pLDDT: mean 93.15, std 4.65, range [76.44, 98.38]

Radius of gyration: 17.54 Å; Cα contacts (8 Å, |Δi|>4): 224; chains: 1; bounding box: 44×30×51 Å

Nearest PDB structures (foldseek):
  4z9n-assembly3_F  TM=9.234E-01  e=9.805E-15  Brucella ovis ATCC 25840
  2v25-assembly2_B  TM=8.817E-01  e=6.210E-10  Campylobacter jejuni
  8ovp-assembly1_A  TM=8.467E-01  e=2.646E-07  Escherichia coli
  2vha-assembly1_B  TM=8.468E-01  e=7.584E-07  Shigella flexneri
  8ovn-assembly1_A  TM=7.861E-01  e=5.114E-06  Shigella flexneri

Secondary structure (DSSP, 8-state):
--SEETTTEEE-TTS-EESHHHHHHHHHHHHHHS-GGG-------TTTHHHHHHHTS-S---SS----HHHHHTS-----S-S----EEEEE-GGG--SSGGGGTT-EEEEETTSHHHHHHHHHHHHHT---EEEEESSHHHHHHHHHTTS-SEEEEEHHHHHH-

Solvent-accessible surface area (backbone atoms only — not comparable to full-atom values): 9914 Å² total; per-residue (Å²): 74,86,34,76,45,80,73,31,30,28,49,47,102,85,70,47,76,39,36,56,38,45,51,52,50,32,51,50,25,30,74,77,70,74,36,44,85,76,55,80,88,71,73,39,56,73,76,48,46,61,59,34,48,75,73,59,78,36,94,74,88,69,62,98,69,82,86,44,70,62,49,37,71,75,69,68,46,85,76,76,83,81,91,71,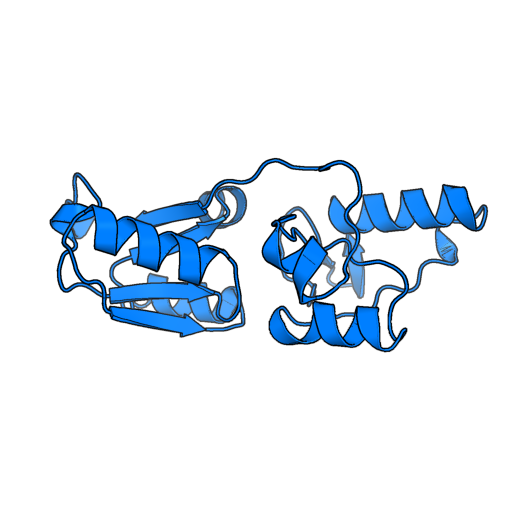91,82,50,79,40,74,48,64,56,74,91,72,67,65,90,48,80,73,71,47,53,75,35,35,32,28,32,47,45,84,42,71,59,47,58,50,50,54,54,50,32,56,74,70,74,42,52,65,48,78,44,70,33,75,51,67,67,64,36,48,49,37,33,76,72,63,75,19,57,24,41,42,43,49,44,74,62,60,74,74,104